Protein AF-A0A522FQQ4-F1 (afdb_monomer_lite)

Sequence (172 aa):
MKSTHIISILVAFVLIQNCYSQRITLHTSMFSEPKYSLDGGVNFKKLENNMNELKVLMRNCNDCLDKLDSYNTKSSTSEIIGIIGGGCIGWPLGGYLGGGKWLDYYTPMILVGSCAVIIGLLVASSAITSLEEAVELYNRTITNNGIEFFPKYNTSYSFPNRGKIIGISISF

Radius of gyration: 25.83 Å; chains: 1; bounding box: 58×31×84 Å

Secondary structure (DSSP, 8-state):
--HHHHHHHHHHHHHHGGG--PPPEEEEETTEEEEEESSSSSS-EEHHHHHHHHHHHTTT-HHHHHHHHHHHHHHHHHHHHHHHHHHHHHHHHHHHHTTPPP-TTHHHHHHHHHHHHHHHHHHHHHHHHHHHHHHHHHHHHHHHHS--------------SS----------

pLDDT: mean 74.07, std 16.72, range [36.19, 90.38]

Foldseek 3Di:
DDPVVVVVVVVVVVVVVPQPQFAKDWDDDLPDQIWIDRQNPPDTDGCVVCVVVVCVSLVVPPLLVVLSVLLVVLLVVLVVLLVQLCCLQVVQVVCVVVVHDRDPVSVVSNVVSVVSNVVSSVSSVVSVVSNVVSSVVSNVVNVVVDDNDNFPQPDDDDDDPDDDDDDPDGDD

Structure (mmCIF, N/CA/C/O backbone):
data_AF-A0A522FQQ4-F1
#
_entry.id   AF-A0A522FQQ4-F1
#
loop_
_atom_site.group_PDB
_atom_site.id
_atom_site.type_symbol
_atom_site.label_atom_id
_atom_site.label_alt_id
_atom_site.label_comp_id
_atom_site.label_asym_id
_atom_site.label_entity_id
_atom_site.label_seq_id
_atom_site.pdbx_PDB_ins_code
_atom_site.Cartn_x
_atom_site.Cartn_y
_atom_site.Cartn_z
_atom_site.occupancy
_atom_site.B_iso_or_equiv
_atom_site.auth_seq_id
_atom_site.auth_comp_id
_atom_site.auth_asym_id
_atom_site.auth_atom_id
_atom_site.pdbx_PDB_model_num
ATOM 1 N N . MET A 1 1 ? -24.912 -21.400 45.319 1.00 52.81 1 MET A N 1
ATOM 2 C CA . MET A 1 1 ? -24.750 -20.061 44.701 1.00 52.81 1 MET A CA 1
ATOM 3 C C . MET A 1 1 ? -26.108 -19.598 44.192 1.00 52.81 1 MET A C 1
ATOM 5 O O . MET A 1 1 ? -26.776 -20.383 43.536 1.00 52.81 1 MET A O 1
ATOM 9 N N . LYS A 1 2 ? -26.562 -18.388 44.549 1.00 59.94 2 LYS A N 1
ATOM 10 C CA . LYS A 1 2 ? -27.875 -17.867 44.118 1.00 59.94 2 LYS A CA 1
ATOM 11 C C . LYS A 1 2 ? -27.849 -17.518 42.621 1.00 59.94 2 LYS A C 1
ATOM 13 O O . LYS A 1 2 ? -26.868 -16.943 42.154 1.00 59.94 2 LYS A O 1
ATOM 18 N N . SER A 1 3 ? -28.935 -17.826 41.904 1.00 63.81 3 SER A N 1
ATOM 19 C CA . SER A 1 3 ? -29.114 -17.597 40.454 1.00 63.81 3 SER A CA 1
ATOM 20 C C . SER A 1 3 ? -28.793 -16.165 40.000 1.00 63.81 3 SER A C 1
ATOM 22 O O . SER A 1 3 ? -28.353 -15.950 38.876 1.00 63.81 3 SER A O 1
ATOM 24 N N . THR A 1 4 ? -28.958 -15.181 40.882 1.00 70.62 4 THR A N 1
ATOM 25 C CA . THR A 1 4 ? -28.655 -13.766 40.634 1.00 70.62 4 THR A CA 1
ATOM 26 C C . THR A 1 4 ? -27.165 -13.471 40.433 1.00 70.62 4 THR A C 1
ATOM 28 O O . THR A 1 4 ? -26.827 -12.594 39.643 1.00 70.62 4 THR A O 1
ATOM 31 N N . HIS A 1 5 ? -26.256 -14.219 41.067 1.00 73.06 5 HIS A N 1
ATOM 32 C CA . HIS A 1 5 ? -24.813 -14.018 40.873 1.00 73.06 5 HIS A CA 1
ATOM 33 C C . HIS A 1 5 ? -24.326 -14.548 39.519 1.00 73.06 5 HIS A C 1
ATOM 35 O O . HIS A 1 5 ? -23.424 -13.966 38.925 1.00 73.06 5 HIS A O 1
ATOM 41 N N . ILE A 1 6 ? -24.952 -15.610 39.004 1.00 77.19 6 ILE A N 1
ATOM 42 C CA . ILE A 1 6 ? -24.615 -16.192 37.697 1.00 77.19 6 ILE A CA 1
ATOM 43 C C . ILE A 1 6 ? -24.994 -15.219 36.575 1.00 77.19 6 ILE A C 1
ATOM 45 O O . ILE A 1 6 ? -24.197 -14.977 35.674 1.00 77.19 6 ILE A O 1
ATOM 49 N N . ILE A 1 7 ? -26.173 -14.596 36.672 1.00 78.44 7 ILE A N 1
ATOM 50 C CA . ILE A 1 7 ? -26.642 -13.598 35.698 1.00 78.44 7 ILE A CA 1
ATOM 51 C C . ILE A 1 7 ? -25.727 -12.364 35.709 1.00 78.44 7 ILE A C 1
ATOM 53 O O . ILE A 1 7 ? -25.344 -11.877 34.652 1.00 78.44 7 ILE A O 1
ATOM 57 N N . SER A 1 8 ? -25.319 -11.895 36.893 1.00 77.69 8 SER A N 1
ATOM 58 C CA . SER A 1 8 ? -24.407 -10.751 37.027 1.00 77.69 8 SER A CA 1
ATOM 59 C C . SER A 1 8 ? -23.036 -11.006 36.384 1.00 77.69 8 SER A C 1
ATOM 61 O O . SER A 1 8 ? -22.522 -10.141 35.676 1.00 77.69 8 SER A O 1
ATOM 63 N N . ILE A 1 9 ? -22.479 -12.211 36.552 1.00 79.88 9 ILE A N 1
ATOM 64 C CA . ILE A 1 9 ? -21.214 -12.613 35.916 1.00 79.88 9 ILE A CA 1
ATOM 65 C C . ILE A 1 9 ? -21.363 -12.689 34.391 1.00 79.88 9 ILE A C 1
ATOM 67 O O . ILE A 1 9 ? -20.468 -12.261 33.666 1.00 79.88 9 ILE A O 1
ATOM 71 N N . LEU A 1 10 ? -22.494 -13.192 33.894 1.00 77.19 10 LEU A N 1
ATOM 72 C CA . LEU A 1 10 ? -22.734 -13.346 32.459 1.00 77.19 10 LEU A CA 1
ATOM 73 C C . LEU A 1 10 ? -22.912 -11.988 31.762 1.00 77.19 10 LEU A C 1
ATOM 75 O O . LEU A 1 10 ? -22.356 -11.771 30.689 1.00 77.19 10 LEU A O 1
ATOM 79 N N . VAL A 1 11 ? -23.591 -11.039 32.414 1.00 74.75 11 VAL A N 1
ATOM 80 C CA . VAL A 1 11 ? -23.688 -9.646 31.945 1.00 74.75 11 VAL A CA 1
ATOM 81 C C . VAL A 1 11 ? -22.314 -8.972 31.949 1.00 74.75 11 VAL A C 1
ATOM 83 O O . VAL A 1 11 ? -21.948 -8.341 30.962 1.00 74.75 11 VAL A O 1
ATOM 86 N N . ALA A 1 12 ? -21.513 -9.155 33.003 1.00 63.88 12 ALA A N 1
ATOM 87 C CA . ALA A 1 12 ? -20.151 -8.624 33.044 1.00 63.88 12 ALA A CA 1
ATOM 88 C C . ALA A 1 12 ? -19.273 -9.202 31.919 1.00 63.88 12 ALA A C 1
ATOM 90 O O . ALA A 1 12 ? -18.542 -8.459 31.270 1.00 63.88 12 ALA A O 1
ATOM 91 N N . PHE A 1 13 ? -19.392 -10.500 31.624 1.00 65.69 13 PHE A N 1
ATOM 92 C CA . PHE A 1 13 ? -18.637 -11.145 30.549 1.00 65.69 13 PHE A CA 1
ATOM 93 C C . PHE A 1 13 ? -18.996 -10.591 29.162 1.00 65.69 13 PHE A C 1
ATOM 95 O O . PHE A 1 13 ? -18.105 -10.365 28.347 1.00 65.69 13 PHE A O 1
ATOM 102 N N . VAL A 1 14 ? -20.277 -10.302 28.907 1.00 61.38 14 VAL A N 1
ATOM 103 C CA . VAL A 1 14 ? -20.735 -9.674 27.653 1.00 61.38 14 VAL A CA 1
ATOM 104 C C . VAL A 1 14 ? -20.222 -8.236 27.519 1.00 61.38 14 VAL A C 1
ATOM 106 O O . VAL A 1 14 ? -19.860 -7.816 26.422 1.00 61.38 14 VAL A O 1
ATOM 109 N N . LEU A 1 15 ? -20.133 -7.486 28.620 1.00 53.75 15 LEU A N 1
ATOM 110 C CA . LEU A 1 15 ? -19.631 -6.108 28.596 1.00 53.75 15 LEU A CA 1
ATOM 111 C C . LEU A 1 15 ? -18.118 -6.032 28.325 1.00 53.75 15 LEU A C 1
ATOM 113 O O . LEU A 1 15 ? -17.680 -5.140 27.603 1.00 53.75 15 LEU A O 1
ATOM 117 N N . ILE A 1 16 ? -17.324 -6.983 28.830 1.00 56.94 16 ILE A N 1
ATOM 118 C CA . ILE A 1 16 ? -15.860 -6.996 28.637 1.00 56.94 16 ILE A CA 1
ATOM 119 C C . ILE A 1 16 ? -15.479 -7.297 27.174 1.00 56.94 16 ILE A C 1
ATOM 121 O O . ILE A 1 16 ? -14.482 -6.774 26.679 1.00 56.94 16 ILE A O 1
ATOM 125 N N . GLN A 1 17 ? -16.289 -8.076 26.446 1.00 50.00 17 GLN A N 1
ATOM 126 C CA . GLN A 1 17 ? -16.041 -8.412 25.032 1.00 50.00 17 GLN A CA 1
ATOM 127 C C . GLN A 1 17 ? -16.056 -7.178 24.108 1.00 50.00 17 GLN A C 1
ATOM 129 O O . GLN A 1 17 ? -15.415 -7.196 23.060 1.00 50.00 17 GLN A O 1
ATOM 134 N N . ASN A 1 18 ? -16.730 -6.092 24.504 1.00 49.75 18 ASN A N 1
ATOM 135 C CA . ASN A 1 18 ? -16.830 -4.867 23.704 1.00 49.75 18 ASN A CA 1
ATOM 136 C C . ASN A 1 18 ? -15.657 -3.885 23.910 1.00 49.75 18 ASN A C 1
ATOM 138 O O . ASN A 1 18 ? -15.608 -2.860 23.239 1.00 49.75 18 ASN A O 1
ATOM 142 N N . CYS A 1 19 ? -14.704 -4.174 24.806 1.00 51.31 19 CYS A N 1
ATOM 143 C CA . CYS A 1 19 ? -13.655 -3.222 25.209 1.00 51.31 19 CYS A CA 1
ATOM 144 C C . CYS A 1 19 ? -12.315 -3.377 24.448 1.00 51.31 19 CYS A C 1
ATOM 146 O O . CYS A 1 19 ? -11.356 -2.662 24.717 1.00 51.31 19 CYS A O 1
ATOM 148 N N . TYR A 1 20 ? -12.210 -4.301 23.487 1.00 54.94 20 TYR A N 1
ATOM 149 C CA . TYR A 1 20 ? -10.938 -4.610 22.807 1.00 54.94 20 TYR A CA 1
ATOM 150 C C . TYR A 1 20 ? -10.680 -3.814 21.518 1.00 54.94 20 TYR A C 1
ATOM 152 O O . TYR A 1 20 ? -9.895 -4.246 20.674 1.00 54.94 20 TYR A O 1
ATOM 160 N N . SER A 1 21 ? -11.314 -2.655 21.334 1.00 58.16 21 SER A N 1
ATOM 161 C CA . SER A 1 21 ? -11.067 -1.845 20.141 1.00 58.16 21 SER A CA 1
ATOM 162 C C . SER A 1 21 ? -9.823 -0.975 20.337 1.00 58.16 21 SER A C 1
ATOM 164 O O . SER A 1 21 ? -9.863 0.053 21.005 1.00 58.16 21 SER A O 1
ATOM 166 N N . GLN A 1 22 ? -8.696 -1.411 19.773 1.00 69.62 22 GLN A N 1
ATOM 167 C CA . GLN A 1 22 ? -7.408 -0.719 19.883 1.00 69.62 22 GLN A CA 1
ATOM 168 C C . GLN A 1 22 ? -7.225 0.297 18.753 1.00 69.62 22 GLN A C 1
ATOM 170 O O . GLN A 1 22 ? -7.553 0.008 17.600 1.00 69.62 22 GLN A O 1
ATOM 175 N N . ARG A 1 23 ? -6.685 1.479 19.080 1.00 73.69 23 ARG A N 1
ATOM 176 C CA . ARG A 1 23 ? -6.377 2.542 18.112 1.00 73.69 23 ARG A CA 1
ATOM 177 C C . ARG A 1 23 ? -5.257 2.099 17.171 1.00 73.69 23 ARG A C 1
ATOM 179 O O . ARG A 1 23 ? -4.241 1.570 17.612 1.00 73.69 23 ARG A O 1
ATOM 186 N N . ILE A 1 24 ? -5.416 2.388 15.884 1.00 82.94 24 ILE A N 1
ATOM 187 C CA . ILE A 1 24 ? -4.420 2.069 14.860 1.00 82.94 24 ILE A CA 1
ATOM 188 C C . ILE A 1 24 ? -3.582 3.315 14.580 1.00 82.94 24 ILE A C 1
ATOM 190 O O . ILE A 1 24 ? -4.111 4.352 14.171 1.00 82.94 24 ILE A O 1
ATOM 194 N N . THR A 1 25 ? -2.270 3.207 14.774 1.00 81.19 25 THR A N 1
ATOM 195 C CA . THR A 1 25 ? -1.301 4.227 14.358 1.00 81.19 25 THR A CA 1
ATOM 196 C C . THR A 1 25 ? -0.723 3.833 13.009 1.00 81.19 25 THR A C 1
ATOM 198 O O . THR A 1 25 ? -0.180 2.738 12.859 1.00 81.19 25 THR A O 1
ATOM 201 N N . LEU A 1 26 ? -0.818 4.729 12.031 1.00 83.06 26 LEU A N 1
ATOM 202 C CA . LEU A 1 26 ? -0.290 4.521 10.689 1.00 83.06 26 LEU A CA 1
ATOM 203 C C . LEU A 1 26 ? 1.057 5.239 10.531 1.00 83.06 26 LEU A C 1
ATOM 205 O O . LEU A 1 26 ? 1.223 6.365 10.994 1.00 83.06 26 LEU A O 1
ATOM 209 N N . HIS A 1 27 ? 2.007 4.592 9.864 1.00 82.62 27 HIS A N 1
ATOM 210 C CA . HIS A 1 27 ? 3.241 5.202 9.386 1.00 82.62 27 HIS A CA 1
ATOM 211 C C . HIS A 1 27 ? 3.338 4.993 7.873 1.00 82.62 27 HIS A C 1
ATOM 213 O O . HIS A 1 27 ? 3.712 3.917 7.394 1.00 82.62 27 HIS A O 1
ATOM 219 N N . THR A 1 28 ? 2.988 6.033 7.123 1.00 79.44 28 THR A N 1
ATOM 220 C CA . THR A 1 28 ? 3.005 6.072 5.659 1.00 79.44 28 THR A CA 1
ATOM 221 C C . THR A 1 28 ? 4.229 6.812 5.140 1.00 79.44 28 THR A C 1
ATOM 223 O O . THR A 1 28 ? 4.771 7.724 5.760 1.00 79.44 28 THR A O 1
ATOM 226 N N . SER A 1 29 ? 4.718 6.392 3.979 1.00 75.69 29 SER A N 1
ATOM 227 C CA . SER A 1 29 ? 5.754 7.095 3.227 1.00 75.69 29 SER A CA 1
ATOM 228 C C . SER A 1 29 ? 5.504 6.851 1.743 1.00 75.69 29 SER A C 1
ATOM 230 O O . SER A 1 29 ? 5.128 5.750 1.367 1.00 75.69 29 SER A O 1
ATOM 232 N N . MET A 1 30 ? 5.726 7.850 0.885 1.00 67.00 30 MET A N 1
ATOM 233 C CA . MET A 1 30 ? 5.453 7.712 -0.558 1.00 67.00 30 MET A CA 1
ATOM 234 C C . MET A 1 30 ? 6.386 6.730 -1.278 1.00 67.00 30 MET A C 1
ATOM 236 O O . MET A 1 30 ? 6.051 6.227 -2.342 1.00 67.00 30 MET A O 1
ATOM 240 N N . PHE A 1 31 ? 7.551 6.457 -0.690 1.00 69.00 31 PHE A N 1
ATOM 241 C CA . PHE A 1 31 ? 8.595 5.605 -1.267 1.00 69.00 31 PHE A CA 1
ATOM 242 C C . PHE A 1 31 ? 8.891 4.366 -0.417 1.00 69.00 31 PHE A C 1
ATOM 244 O O . PHE A 1 31 ? 9.870 3.665 -0.662 1.00 69.00 31 PHE A O 1
ATOM 251 N N . SER A 1 32 ? 8.096 4.116 0.625 1.00 77.56 32 SER A N 1
ATOM 252 C CA . SER A 1 32 ? 8.287 2.967 1.504 1.00 77.56 32 SER A CA 1
ATOM 253 C C . SER A 1 32 ? 6.957 2.300 1.786 1.00 77.56 32 SER A C 1
ATOM 255 O O . SER A 1 32 ? 5.921 2.953 1.850 1.00 77.56 32 SER A O 1
ATOM 257 N N . GLU A 1 33 ? 7.011 0.989 1.976 1.00 77.62 33 GLU A N 1
ATOM 258 C CA . GLU A 1 33 ? 5.845 0.182 2.291 1.00 77.62 33 GLU A CA 1
ATOM 259 C C . GLU A 1 33 ? 5.173 0.709 3.576 1.00 77.62 33 GLU A C 1
ATOM 261 O O . GLU A 1 33 ? 5.856 0.867 4.601 1.00 77.62 33 GLU A O 1
ATOM 266 N N . PRO A 1 34 ? 3.861 1.007 3.551 1.00 84.44 34 PRO A N 1
ATOM 267 C CA . PRO A 1 34 ? 3.175 1.535 4.716 1.00 84.44 34 PRO A CA 1
ATOM 268 C C . PRO A 1 34 ? 3.140 0.507 5.841 1.00 84.44 34 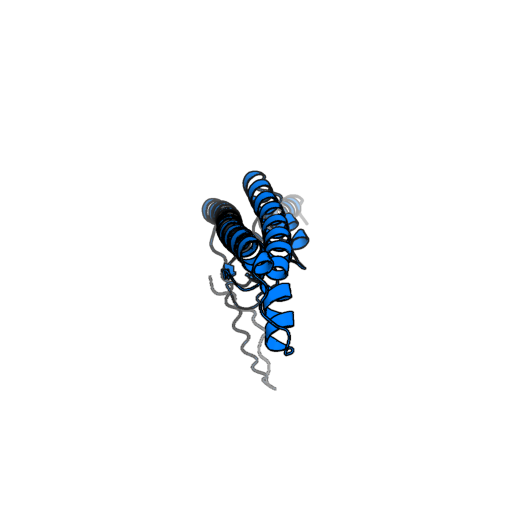PRO A C 1
ATOM 270 O O . PRO A 1 34 ? 3.022 -0.707 5.638 1.00 84.44 34 PRO A O 1
ATOM 273 N N . LYS A 1 35 ? 3.243 1.020 7.064 1.00 86.38 35 LYS A N 1
ATOM 274 C CA . LYS A 1 35 ? 3.249 0.218 8.282 1.00 86.38 35 LYS A CA 1
ATOM 275 C C . LYS A 1 35 ? 2.147 0.686 9.209 1.00 86.38 35 LYS A C 1
ATOM 277 O O . LYS A 1 35 ? 1.817 1.869 9.244 1.00 86.38 35 LYS A O 1
ATOM 282 N N . TYR A 1 36 ? 1.613 -0.231 9.998 1.00 84.81 36 TYR A N 1
ATOM 283 C CA . TYR A 1 36 ? 0.627 0.091 11.019 1.00 84.81 36 TYR A CA 1
ATOM 284 C C . TYR A 1 36 ? 1.013 -0.529 12.362 1.00 84.81 36 TYR A C 1
ATOM 286 O O . TYR A 1 36 ? 1.721 -1.533 12.423 1.00 84.81 36 TYR A O 1
ATOM 294 N N . SER A 1 37 ? 0.572 0.094 13.448 1.00 83.25 37 SER A N 1
ATOM 295 C CA . SER A 1 37 ? 0.798 -0.358 14.817 1.00 83.25 37 SER A CA 1
ATOM 296 C C . SER A 1 37 ? -0.514 -0.357 15.587 1.00 83.25 37 SER A C 1
ATOM 298 O O . SER A 1 37 ? -1.303 0.577 15.457 1.00 83.25 37 SER A O 1
ATOM 300 N N . LEU A 1 38 ? -0.724 -1.398 16.391 1.00 78.38 38 LEU A N 1
ATOM 301 C CA . LEU A 1 38 ? -1.870 -1.529 17.299 1.00 78.38 38 LEU A CA 1
ATOM 302 C C . LEU A 1 38 ? -1.512 -1.101 18.735 1.00 78.38 38 LEU A C 1
ATOM 304 O O . LEU A 1 38 ? -2.387 -0.757 19.521 1.00 78.38 38 LEU A O 1
ATOM 308 N N . ASP A 1 39 ? -0.213 -1.041 19.053 1.00 76.94 39 ASP A N 1
ATOM 309 C CA . ASP A 1 39 ? 0.319 -0.764 20.396 1.00 76.94 39 ASP A CA 1
ATOM 310 C C . ASP A 1 39 ? 0.708 0.714 20.580 1.00 76.94 39 ASP A C 1
ATOM 312 O O . ASP A 1 39 ? 1.688 1.038 21.251 1.00 76.94 39 ASP A O 1
ATOM 316 N N . GLY A 1 40 ? 0.019 1.637 19.906 1.00 66.44 40 GLY A N 1
ATOM 317 C CA . GLY A 1 40 ? 0.343 3.065 19.990 1.00 66.44 40 GLY A CA 1
ATOM 318 C C . GLY A 1 40 ? 1.708 3.449 19.395 1.00 66.44 40 GLY A C 1
ATOM 319 O O . GLY A 1 40 ? 2.260 4.479 19.771 1.00 66.44 40 GLY A O 1
ATOM 320 N N . GLY A 1 41 ? 2.248 2.658 18.459 1.00 69.56 41 GLY A N 1
ATOM 321 C CA . GLY A 1 41 ? 3.482 2.982 17.726 1.00 69.56 41 GLY A CA 1
ATOM 322 C C . GLY A 1 41 ? 4.747 2.261 18.200 1.00 69.56 41 GLY A C 1
ATOM 323 O O . GLY A 1 41 ? 5.838 2.643 17.790 1.00 69.56 41 GLY A O 1
ATOM 324 N N . VAL A 1 42 ? 4.631 1.231 19.046 1.00 64.75 42 VAL A N 1
ATOM 325 C CA . VAL A 1 42 ? 5.790 0.451 19.527 1.00 64.75 42 VAL A CA 1
ATOM 326 C C . VAL A 1 42 ? 6.200 -0.635 18.526 1.00 64.75 42 VAL A C 1
ATOM 328 O O . VAL A 1 42 ? 7.377 -0.768 18.201 1.00 64.75 42 VAL A O 1
ATOM 331 N N . ASN A 1 43 ? 5.229 -1.384 17.994 1.00 75.50 43 ASN A N 1
ATOM 332 C CA . ASN A 1 43 ? 5.464 -2.451 17.019 1.00 75.50 43 ASN A CA 1
ATOM 333 C C . ASN A 1 43 ? 4.816 -2.097 15.682 1.00 75.50 43 ASN A C 1
ATOM 335 O O . ASN A 1 43 ? 3.589 -2.030 15.586 1.00 75.50 43 ASN A O 1
ATOM 339 N N . PHE A 1 44 ? 5.631 -1.880 14.652 1.00 77.19 44 PHE A N 1
ATOM 340 C CA . PHE A 1 44 ? 5.155 -1.596 13.301 1.00 77.19 44 PHE A CA 1
ATOM 341 C C . PHE A 1 44 ? 5.097 -2.878 12.475 1.00 77.19 44 PHE A C 1
ATOM 343 O O . PHE A 1 44 ? 6.125 -3.489 12.178 1.00 77.19 44 PHE A O 1
ATOM 350 N N . LYS A 1 45 ? 3.888 -3.262 12.069 1.00 83.19 45 LYS A N 1
ATOM 351 C CA . LYS A 1 45 ? 3.640 -4.342 11.120 1.00 83.19 45 LYS A CA 1
ATOM 352 C C . LYS A 1 45 ? 3.577 -3.781 9.707 1.00 83.19 45 LYS A C 1
ATOM 354 O O . LYS A 1 45 ? 2.986 -2.731 9.467 1.00 83.19 45 LYS A O 1
ATOM 359 N N . LYS A 1 46 ? 4.189 -4.500 8.771 1.00 83.06 46 LYS A N 1
ATOM 360 C CA . LYS A 1 46 ? 4.059 -4.240 7.336 1.00 83.06 46 LYS A CA 1
ATOM 361 C C . LYS A 1 46 ? 2.624 -4.484 6.888 1.00 83.06 46 LYS A C 1
ATOM 363 O O . LYS A 1 46 ? 2.051 -5.517 7.250 1.00 83.06 46 LYS A O 1
ATOM 368 N N . LEU A 1 47 ? 2.060 -3.550 6.126 1.00 83.00 47 LEU A N 1
ATOM 369 C CA . LEU A 1 47 ? 0.667 -3.637 5.709 1.00 83.00 47 LEU A CA 1
ATOM 370 C C . LEU A 1 47 ? 0.429 -4.761 4.696 1.00 83.00 47 LEU A C 1
ATOM 372 O O . LEU A 1 47 ? -0.553 -5.480 4.843 1.00 83.00 47 LEU A O 1
ATOM 376 N N . GLU A 1 48 ? 1.332 -4.964 3.734 1.00 79.00 48 GLU A N 1
ATOM 377 C CA . GLU A 1 48 ? 1.173 -5.958 2.661 1.00 79.00 48 GLU A CA 1
ATOM 378 C C . GLU A 1 48 ? 0.945 -7.370 3.224 1.00 79.00 48 GLU A C 1
ATOM 380 O O . GLU A 1 48 ? -0.032 -8.043 2.897 1.00 79.00 48 GLU A O 1
ATOM 385 N N . ASN A 1 49 ? 1.781 -7.767 4.186 1.00 78.31 49 ASN A N 1
ATOM 386 C CA . ASN A 1 49 ? 1.727 -9.099 4.793 1.00 78.31 49 ASN A CA 1
ATOM 387 C C . ASN A 1 49 ? 0.594 -9.281 5.811 1.00 78.31 49 ASN A C 1
ATOM 389 O O . ASN A 1 49 ? 0.237 -10.413 6.126 1.00 78.31 49 ASN A O 1
ATOM 393 N N . ASN A 1 50 ? 0.044 -8.193 6.359 1.00 83.94 50 ASN A N 1
ATOM 394 C CA . ASN A 1 50 ? -0.939 -8.261 7.445 1.00 83.94 50 ASN A CA 1
ATOM 395 C C . ASN A 1 50 ? -2.269 -7.575 7.092 1.00 83.94 50 ASN A C 1
ATOM 397 O O . ASN A 1 50 ? -3.081 -7.279 7.967 1.00 83.94 50 ASN A O 1
ATOM 401 N N . MET A 1 51 ? -2.544 -7.360 5.804 1.00 81.44 51 MET A N 1
ATOM 402 C CA . MET A 1 51 ? -3.772 -6.699 5.354 1.00 81.44 51 MET A CA 1
ATOM 403 C C . MET A 1 51 ? -5.035 -7.461 5.777 1.00 81.44 51 MET A C 1
ATOM 405 O O . MET A 1 51 ? -6.036 -6.847 6.134 1.00 81.44 51 MET A O 1
ATOM 409 N N . ASN A 1 52 ? -4.982 -8.795 5.814 1.00 85.12 52 ASN A N 1
ATOM 410 C CA . ASN A 1 52 ? -6.089 -9.614 6.316 1.00 85.12 52 ASN A CA 1
ATOM 411 C C . ASN A 1 52 ? -6.333 -9.405 7.814 1.00 85.12 52 ASN A C 1
ATOM 413 O O . ASN A 1 52 ? -7.482 -9.345 8.241 1.00 85.12 52 ASN A O 1
ATOM 417 N N . GLU A 1 53 ? -5.270 -9.252 8.608 1.00 84.19 53 GLU A N 1
ATOM 418 C CA . GLU A 1 53 ? -5.387 -8.940 10.035 1.00 84.19 53 GLU A CA 1
ATOM 419 C C . GLU A 1 53 ? -6.059 -7.572 10.218 1.00 84.19 53 GLU A C 1
ATOM 421 O O . GLU A 1 53 ? -6.998 -7.440 11.001 1.00 84.19 53 GLU A O 1
ATOM 426 N N . LEU A 1 54 ? -5.657 -6.581 9.416 1.00 83.06 54 LEU A N 1
ATOM 427 C CA . LEU A 1 54 ? -6.269 -5.254 9.427 1.00 83.06 54 LEU A CA 1
ATOM 428 C C . LEU A 1 54 ? -7.751 -5.282 9.014 1.00 83.06 54 LEU A C 1
ATOM 430 O O . LEU A 1 54 ? -8.579 -4.648 9.667 1.00 83.06 54 LEU A O 1
ATOM 434 N N . LYS A 1 55 ? -8.111 -6.062 7.988 1.00 85.56 55 LYS A N 1
ATOM 435 C CA . LYS A 1 55 ? -9.511 -6.269 7.574 1.00 85.56 55 LYS A CA 1
ATOM 436 C C . LYS A 1 55 ? -10.352 -6.897 8.680 1.00 85.56 55 LYS A C 1
ATOM 438 O O . LYS A 1 55 ? -11.489 -6.487 8.888 1.00 85.56 55 LYS A O 1
ATOM 443 N N . VAL A 1 56 ? -9.803 -7.868 9.410 1.00 84.50 56 VAL A N 1
ATOM 444 C CA . VAL A 1 56 ? -10.501 -8.501 10.540 1.00 84.50 56 VAL A CA 1
ATOM 445 C C . VAL A 1 56 ? -10.741 -7.499 11.670 1.00 84.50 56 VAL A C 1
ATOM 447 O O . VAL A 1 56 ? -11.827 -7.501 12.247 1.00 84.50 56 VAL A O 1
ATOM 450 N N . LEU A 1 57 ? -9.778 -6.615 11.950 1.00 81.88 57 LEU A N 1
ATOM 451 C CA . LEU A 1 57 ? -9.935 -5.545 12.943 1.00 81.88 57 LEU A CA 1
ATOM 452 C C . LEU A 1 57 ? -11.003 -4.529 12.517 1.00 81.88 57 LEU A C 1
ATOM 454 O O . LEU A 1 57 ? -11.860 -4.155 13.314 1.00 81.88 57 LEU A O 1
ATOM 458 N N . MET A 1 58 ? -11.006 -4.138 11.242 1.00 82.44 58 MET A N 1
ATOM 459 C CA . MET A 1 58 ? -11.943 -3.157 10.685 1.00 82.44 58 MET A CA 1
ATOM 460 C C . MET A 1 58 ? -13.291 -3.749 10.250 1.00 82.44 58 MET A C 1
ATOM 462 O O . MET A 1 58 ? -14.135 -3.012 9.746 1.00 82.44 58 MET A O 1
ATOM 466 N N . ARG A 1 59 ? -13.543 -5.047 10.474 1.00 82.50 59 ARG A N 1
ATOM 467 C CA . ARG A 1 59 ? -14.721 -5.768 9.946 1.00 82.50 59 ARG A CA 1
ATOM 468 C C . ARG A 1 59 ? -16.074 -5.156 10.317 1.00 82.50 59 ARG A C 1
ATOM 470 O O . ARG A 1 59 ? -17.067 -5.413 9.653 1.00 82.50 59 ARG A O 1
ATOM 477 N N . ASN A 1 60 ? -16.116 -4.395 11.410 1.00 78.25 60 ASN A N 1
ATOM 478 C CA . ASN A 1 60 ? -17.332 -3.762 11.916 1.00 78.25 60 ASN A CA 1
ATOM 479 C C . ASN A 1 60 ? -17.634 -2.414 11.224 1.00 78.25 60 ASN A C 1
ATOM 481 O O . ASN A 1 60 ? -18.646 -1.793 11.534 1.00 78.25 60 ASN A O 1
ATOM 485 N N . CYS A 1 61 ? -16.766 -1.949 10.319 1.00 79.25 61 CYS A N 1
ATOM 486 C CA . CYS A 1 61 ? -16.884 -0.688 9.591 1.00 79.25 61 CYS A CA 1
ATOM 487 C C . CYS A 1 61 ? -16.787 -0.951 8.079 1.00 79.25 61 CYS A C 1
ATOM 489 O O . CYS A 1 61 ? -15.690 -1.073 7.533 1.00 79.25 61 CYS A O 1
ATOM 491 N N . ASN A 1 62 ? -17.935 -1.013 7.398 1.00 84.00 62 ASN A N 1
ATOM 492 C CA . ASN A 1 62 ? -17.986 -1.247 5.948 1.00 84.00 62 ASN A CA 1
ATOM 493 C C . ASN A 1 62 ? -17.246 -0.145 5.169 1.00 84.00 62 ASN A C 1
ATOM 495 O O . ASN A 1 62 ? -16.431 -0.453 4.307 1.00 84.00 62 ASN A O 1
ATOM 499 N N . ASP A 1 63 ? -17.422 1.121 5.561 1.00 84.81 63 ASP A N 1
ATOM 500 C CA . ASP A 1 63 ? -16.739 2.262 4.932 1.00 84.81 63 ASP A CA 1
ATOM 501 C C . ASP A 1 63 ? -15.205 2.171 5.051 1.00 84.81 63 ASP A C 1
ATOM 503 O O . ASP A 1 63 ? -14.467 2.625 4.175 1.00 84.81 63 ASP A O 1
ATOM 507 N N . CYS A 1 64 ? -14.705 1.568 6.134 1.00 86.06 64 CYS A N 1
ATOM 508 C CA . CYS A 1 64 ? -13.278 1.351 6.349 1.00 86.06 64 CYS A CA 1
ATOM 509 C C . CYS A 1 64 ? -12.742 0.254 5.418 1.00 86.06 64 CYS A C 1
ATOM 511 O O . CYS A 1 64 ? -11.641 0.388 4.881 1.00 86.06 64 CYS A O 1
ATOM 513 N N . LEU A 1 65 ? -13.522 -0.813 5.207 1.00 87.75 65 LEU A N 1
ATOM 514 C CA . LEU A 1 65 ? -13.167 -1.905 4.299 1.00 87.75 65 LEU A CA 1
ATOM 515 C C . LEU A 1 65 ? -13.116 -1.431 2.842 1.00 87.75 65 LEU A C 1
ATOM 517 O O . LEU A 1 65 ? -12.131 -1.711 2.161 1.00 87.75 65 LEU A O 1
ATOM 521 N N . ASP A 1 66 ? -14.095 -0.638 2.403 1.00 90.38 66 ASP A N 1
ATOM 522 C CA . ASP A 1 66 ? -14.136 -0.098 1.038 1.00 90.38 66 ASP A CA 1
ATOM 523 C C . ASP A 1 66 ? -12.915 0.785 0.737 1.00 90.38 66 ASP A C 1
ATOM 525 O O . ASP A 1 66 ? -12.282 0.678 -0.320 1.00 90.38 66 ASP A O 1
ATOM 529 N N . LYS A 1 67 ? -12.524 1.641 1.690 1.00 88.69 67 LYS A N 1
ATOM 530 C CA . LYS A 1 67 ? -11.324 2.479 1.544 1.00 88.69 67 LYS A CA 1
ATOM 531 C C . LYS A 1 67 ? -10.029 1.669 1.566 1.00 88.69 67 LYS A C 1
ATOM 533 O O . LYS A 1 67 ? -9.100 1.995 0.823 1.00 88.69 67 LYS A O 1
ATOM 538 N N . LEU A 1 68 ? -9.971 0.602 2.361 1.00 88.44 68 LEU A N 1
ATOM 539 C CA . LEU A 1 68 ? -8.820 -0.299 2.404 1.00 88.44 68 LEU A CA 1
ATOM 540 C C . LEU A 1 68 ? -8.670 -1.104 1.099 1.00 88.44 68 LEU A C 1
ATOM 542 O O . LEU A 1 68 ? -7.554 -1.280 0.606 1.00 88.44 68 LEU A O 1
ATOM 546 N N . ASP A 1 69 ? -9.776 -1.530 0.489 1.00 88.94 69 ASP A N 1
ATOM 547 C CA . ASP A 1 69 ? -9.771 -2.206 -0.815 1.00 88.94 69 ASP A CA 1
ATOM 548 C C . ASP A 1 69 ? -9.406 -1.255 -1.965 1.00 88.94 69 ASP A C 1
ATOM 550 O O . ASP A 1 69 ? -8.654 -1.623 -2.878 1.00 88.94 69 ASP A O 1
ATOM 554 N N . SER A 1 70 ? -9.857 -0.001 -1.885 1.00 88.06 70 SER A N 1
ATOM 555 C CA . SER A 1 70 ? -9.425 1.076 -2.783 1.00 88.06 70 SER A CA 1
ATOM 556 C C . SER A 1 70 ? -7.913 1.308 -2.698 1.00 88.06 70 SER A C 1
ATOM 558 O O . SER A 1 70 ? -7.250 1.382 -3.737 1.00 88.06 70 SER A O 1
ATOM 560 N N . TYR A 1 71 ? -7.339 1.342 -1.487 1.00 88.62 71 TYR A N 1
ATOM 561 C CA . TYR A 1 71 ? -5.886 1.399 -1.297 1.00 88.62 71 TYR A CA 1
ATOM 562 C C . TYR A 1 71 ? -5.183 0.236 -2.007 1.00 88.62 71 TYR A C 1
ATOM 564 O O . TYR A 1 71 ? -4.267 0.479 -2.788 1.00 88.62 71 TYR A O 1
ATOM 572 N N . ASN A 1 72 ? -5.635 -1.006 -1.806 1.00 88.00 72 ASN A N 1
ATOM 573 C CA . ASN A 1 72 ? -4.995 -2.181 -2.403 1.00 88.00 72 ASN A CA 1
ATOM 574 C C . ASN A 1 72 ? -5.002 -2.127 -3.941 1.00 88.00 72 ASN A C 1
ATOM 576 O O . ASN A 1 72 ? -3.979 -2.330 -4.598 1.00 88.00 72 ASN A O 1
ATOM 580 N N . THR A 1 73 ? -6.150 -1.772 -4.518 1.00 87.88 73 THR A N 1
ATOM 581 C CA . THR A 1 73 ? -6.322 -1.678 -5.974 1.00 87.88 73 THR A CA 1
ATOM 582 C C . THR A 1 73 ? -5.445 -0.578 -6.572 1.00 87.88 73 THR A C 1
ATOM 584 O O . THR A 1 73 ? -4.745 -0.797 -7.566 1.00 87.88 73 THR A O 1
ATOM 587 N N . LYS A 1 74 ? -5.440 0.610 -5.954 1.00 88.00 74 LYS A N 1
ATOM 588 C CA . LYS A 1 74 ? -4.616 1.741 -6.398 1.00 88.00 74 LYS A CA 1
ATOM 589 C C . LYS A 1 74 ? -3.125 1.466 -6.210 1.00 88.00 74 LYS A C 1
ATOM 591 O O . LYS A 1 74 ? -2.349 1.797 -7.100 1.00 88.00 74 LYS A O 1
ATOM 596 N N . SER A 1 75 ? -2.736 0.830 -5.104 1.00 86.69 75 SER A N 1
ATOM 597 C CA . SER A 1 75 ? -1.349 0.448 -4.817 1.00 86.69 75 SER A CA 1
ATOM 598 C C . SER A 1 75 ? -0.819 -0.503 -5.888 1.00 86.69 75 SER A C 1
ATOM 600 O O . SER A 1 75 ? 0.170 -0.183 -6.544 1.00 86.69 75 SER A O 1
ATOM 602 N N . SER A 1 76 ? -1.539 -1.595 -6.167 1.00 88.25 76 SER A N 1
ATOM 603 C CA . SER A 1 76 ? -1.160 -2.553 -7.216 1.00 88.25 76 SER A CA 1
ATOM 604 C C . SER A 1 76 ? -1.104 -1.902 -8.604 1.00 88.25 76 SER A C 1
ATOM 606 O O . SER A 1 76 ? -0.149 -2.095 -9.354 1.00 88.25 76 SER A O 1
ATOM 608 N N . THR A 1 77 ? -2.078 -1.045 -8.928 1.00 87.06 77 THR A N 1
ATOM 609 C CA . THR A 1 77 ? -2.079 -0.304 -10.199 1.00 87.06 77 THR A CA 1
ATOM 610 C C . THR A 1 77 ? -0.865 0.623 -10.306 1.00 87.06 77 THR A C 1
ATOM 612 O O . THR A 1 77 ? -0.222 0.680 -11.354 1.00 87.06 77 THR A O 1
ATOM 615 N N . SER A 1 78 ? -0.518 1.330 -9.226 1.00 85.75 78 SER A N 1
ATOM 616 C CA . SER A 1 78 ? 0.641 2.226 -9.195 1.00 85.75 78 SER A CA 1
ATOM 617 C C . SER A 1 78 ? 1.963 1.478 -9.345 1.00 85.75 78 SER A C 1
ATOM 619 O O . SER A 1 78 ? 2.851 1.957 -10.046 1.00 85.75 78 SER A O 1
ATOM 621 N N . GLU A 1 79 ? 2.072 0.283 -8.762 1.00 87.31 79 GLU A N 1
ATOM 622 C CA . GLU A 1 79 ? 3.253 -0.568 -8.864 1.00 87.31 79 GLU A CA 1
ATOM 623 C C . GLU A 1 79 ? 3.450 -1.059 -10.299 1.00 87.31 79 GLU A C 1
ATOM 625 O O . GLU A 1 79 ? 4.537 -0.920 -10.856 1.00 87.31 79 GLU A O 1
ATOM 630 N N . ILE A 1 80 ? 2.382 -1.532 -10.949 1.00 88.44 80 ILE A N 1
ATOM 631 C CA . ILE A 1 80 ? 2.423 -1.965 -12.353 1.00 88.44 80 ILE A CA 1
ATOM 632 C C . ILE A 1 80 ? 2.838 -0.803 -13.265 1.00 88.44 80 ILE A C 1
ATOM 634 O O . ILE A 1 80 ? 3.732 -0.954 -14.101 1.00 88.44 80 ILE A O 1
ATOM 638 N N . ILE A 1 81 ? 2.225 0.372 -13.091 1.00 87.62 81 ILE A N 1
ATOM 639 C CA . ILE A 1 81 ? 2.570 1.574 -13.864 1.00 87.62 81 ILE A CA 1
ATOM 640 C C . ILE A 1 81 ? 4.022 1.989 -13.594 1.00 87.62 81 ILE A C 1
ATOM 642 O O . ILE A 1 81 ? 4.735 2.356 -14.528 1.00 87.62 81 ILE A O 1
ATOM 646 N N . GLY A 1 82 ? 4.475 1.902 -12.343 1.00 85.88 82 GLY A N 1
ATOM 647 C CA . GLY A 1 82 ? 5.844 2.200 -11.936 1.00 85.88 82 GLY A CA 1
ATOM 648 C C . GLY A 1 82 ? 6.866 1.248 -12.557 1.00 85.88 82 GLY A C 1
ATOM 649 O O . GLY A 1 82 ? 7.889 1.709 -13.056 1.00 85.88 82 GLY A O 1
ATOM 650 N N . ILE A 1 83 ? 6.575 -0.054 -12.605 1.00 89.00 83 ILE A N 1
ATOM 651 C CA . ILE A 1 83 ? 7.431 -1.067 -13.242 1.00 89.00 83 ILE A CA 1
ATOM 652 C C . ILE A 1 83 ? 7.514 -0.825 -14.751 1.00 89.00 83 ILE A C 1
ATOM 654 O O . ILE A 1 83 ? 8.610 -0.815 -15.311 1.00 89.00 83 ILE A O 1
ATOM 658 N N . ILE A 1 84 ? 6.380 -0.589 -15.416 1.00 88.81 84 ILE A N 1
ATOM 659 C CA . ILE A 1 84 ? 6.348 -0.343 -16.865 1.00 88.81 84 ILE A CA 1
ATOM 660 C C . ILE A 1 84 ? 7.053 0.978 -17.198 1.00 88.81 84 ILE A C 1
ATOM 662 O O . ILE A 1 84 ? 7.930 1.013 -18.060 1.00 88.81 84 ILE A O 1
ATOM 666 N N . GLY A 1 85 ? 6.717 2.060 -16.494 1.00 84.62 85 GLY A N 1
ATOM 667 C CA . GLY A 1 85 ? 7.319 3.377 -16.697 1.00 84.62 85 GLY A CA 1
ATOM 668 C C . GLY A 1 85 ? 8.814 3.388 -16.374 1.00 84.62 85 GLY A C 1
ATOM 669 O O . GLY A 1 85 ? 9.617 3.891 -17.161 1.00 84.62 85 GLY A O 1
ATOM 670 N N . GLY A 1 86 ? 9.203 2.758 -15.265 1.00 85.50 86 GLY A N 1
ATOM 671 C CA . GLY A 1 86 ? 10.593 2.572 -14.862 1.00 85.50 86 GLY A CA 1
ATOM 672 C C . GLY A 1 86 ? 11.377 1.704 -15.842 1.00 85.50 86 GLY A C 1
ATOM 673 O O . GLY A 1 86 ? 12.520 2.028 -16.145 1.00 85.50 86 GLY A O 1
ATOM 674 N N . GLY A 1 87 ? 10.763 0.667 -16.416 1.00 88.56 87 GLY A N 1
ATOM 675 C CA . GLY A 1 87 ? 11.351 -0.139 -17.486 1.00 88.56 87 GLY A CA 1
ATOM 676 C C . GLY A 1 87 ? 11.577 0.665 -18.769 1.00 88.56 87 GLY A C 1
ATOM 677 O O . GLY A 1 87 ? 12.662 0.606 -19.347 1.00 88.56 87 GLY A O 1
ATOM 678 N N . CYS A 1 88 ? 10.603 1.486 -19.171 1.00 87.38 88 CYS A N 1
ATOM 679 C CA . CYS A 1 88 ? 10.716 2.365 -20.338 1.00 87.38 88 CYS A CA 1
ATOM 680 C C . CYS A 1 88 ? 11.840 3.406 -20.208 1.00 87.38 88 CYS A C 1
ATOM 682 O O . CYS A 1 88 ? 12.450 3.769 -21.211 1.00 87.38 88 CYS A O 1
ATOM 684 N N . ILE A 1 89 ? 12.139 3.872 -18.992 1.00 88.00 89 ILE A N 1
ATOM 685 C CA . ILE A 1 89 ? 13.247 4.805 -18.729 1.00 88.00 89 ILE A CA 1
ATOM 686 C C . ILE A 1 89 ? 14.567 4.051 -18.525 1.00 88.00 89 ILE A C 1
ATOM 688 O O . ILE A 1 89 ? 15.607 4.432 -19.059 1.00 88.00 89 ILE A O 1
ATOM 692 N N . GLY A 1 90 ? 14.536 2.979 -17.737 1.00 85.50 90 GLY A N 1
ATOM 693 C CA . GLY A 1 90 ? 15.711 2.242 -17.288 1.00 85.50 90 GLY A CA 1
ATOM 694 C C . GLY A 1 90 ? 16.368 1.421 -18.391 1.00 85.50 90 GLY A C 1
ATOM 695 O O . GLY A 1 90 ? 17.591 1.347 -18.432 1.00 85.50 90 GLY A O 1
ATOM 696 N N . TRP A 1 91 ? 15.590 0.858 -19.319 1.00 86.62 91 TRP A N 1
ATOM 697 C CA . TRP A 1 91 ? 16.116 0.099 -20.457 1.00 86.62 91 TRP A CA 1
ATOM 698 C C . TRP A 1 91 ? 17.045 0.930 -21.364 1.00 86.62 91 TRP A C 1
ATOM 700 O O . TRP A 1 91 ? 18.200 0.533 -21.552 1.00 86.62 91 TRP A O 1
ATOM 710 N N . PRO A 1 92 ? 16.624 2.099 -21.890 1.00 85.12 92 PRO A N 1
ATOM 711 C CA . PRO A 1 92 ? 17.499 2.933 -22.709 1.00 85.12 92 PRO A CA 1
ATOM 712 C C . PRO A 1 92 ? 18.669 3.526 -21.915 1.00 85.12 92 PRO A C 1
ATOM 714 O O . PRO A 1 92 ? 19.784 3.581 -22.436 1.00 85.12 92 PRO A O 1
ATOM 717 N N . LEU A 1 93 ? 18.460 3.919 -20.648 1.00 85.56 93 LEU A N 1
ATOM 718 C CA . LEU A 1 93 ? 19.552 4.406 -19.793 1.00 85.56 93 LEU A CA 1
ATOM 719 C C . LEU A 1 93 ? 20.603 3.322 -19.524 1.00 85.56 93 LEU A C 1
ATOM 721 O O . LEU A 1 93 ? 21.797 3.599 -19.603 1.00 85.56 93 LEU A O 1
ATOM 725 N N . GLY A 1 94 ? 20.173 2.097 -19.221 1.00 84.31 94 GLY A N 1
ATOM 726 C CA . GLY A 1 94 ? 21.060 0.966 -18.956 1.00 84.31 94 GLY A CA 1
ATOM 727 C C . GLY A 1 94 ? 21.882 0.585 -20.184 1.00 84.31 94 GLY A C 1
ATOM 728 O O . GLY A 1 94 ? 23.090 0.380 -20.073 1.00 84.31 94 GLY A O 1
ATOM 729 N N . GLY A 1 95 ? 21.260 0.581 -21.367 1.00 85.25 95 GLY A N 1
ATOM 730 C CA . GLY A 1 95 ? 21.962 0.365 -22.634 1.00 85.25 95 GLY A CA 1
ATOM 731 C C . GLY A 1 95 ? 23.014 1.439 -22.928 1.00 85.25 95 GLY A C 1
ATOM 732 O O . GLY A 1 95 ? 24.110 1.115 -23.382 1.00 85.25 95 GLY A O 1
ATOM 733 N N . TYR A 1 96 ? 22.720 2.706 -22.621 1.00 85.12 96 TYR A N 1
ATOM 734 C CA . TYR A 1 96 ? 23.671 3.808 -22.789 1.00 85.12 96 TYR A CA 1
ATOM 735 C C . TYR A 1 96 ? 24.839 3.740 -21.792 1.00 85.12 96 TYR A C 1
ATOM 737 O O . TYR A 1 96 ? 26.001 3.822 -22.188 1.00 85.12 96 TYR A O 1
ATOM 745 N N . LEU A 1 97 ? 24.551 3.527 -20.504 1.00 83.38 97 LEU A N 1
ATOM 746 C CA . LEU A 1 97 ? 25.576 3.392 -19.459 1.00 83.38 97 LEU A CA 1
ATOM 747 C C . LEU A 1 97 ? 26.455 2.147 -19.651 1.00 83.38 97 LEU A C 1
ATOM 749 O O . LEU A 1 97 ? 27.624 2.162 -19.276 1.00 83.38 97 LEU A O 1
ATOM 753 N N . GLY A 1 98 ? 25.925 1.097 -20.281 1.00 86.31 98 GLY A N 1
ATOM 754 C CA . GLY A 1 98 ? 26.667 -0.106 -20.666 1.00 86.31 98 GLY A CA 1
ATOM 755 C C . GLY A 1 98 ? 27.625 0.072 -21.852 1.00 86.31 98 GLY A C 1
ATOM 756 O O . GLY A 1 98 ? 28.153 -0.921 -22.347 1.00 86.31 98 GLY A O 1
ATOM 757 N N . GLY A 1 99 ? 27.842 1.302 -22.334 1.00 81.38 99 GLY A N 1
ATOM 758 C CA . GLY A 1 99 ? 28.718 1.604 -23.473 1.00 81.38 99 GLY A CA 1
ATOM 759 C C . GLY A 1 99 ? 28.010 1.613 -24.833 1.00 81.38 99 GLY A C 1
ATOM 760 O O . GLY A 1 99 ? 28.669 1.698 -25.871 1.00 81.38 99 GLY A O 1
ATOM 761 N N . GLY A 1 100 ? 26.677 1.527 -24.850 1.00 78.56 100 GLY A N 1
ATOM 762 C CA . GLY A 1 100 ? 25.869 1.677 -26.056 1.00 78.56 100 GLY A CA 1
ATOM 763 C C . GLY A 1 100 ? 25.771 3.132 -26.519 1.00 78.56 100 GLY A C 1
ATOM 764 O O . GLY A 1 100 ? 25.898 4.075 -25.741 1.00 78.56 100 GLY A O 1
ATOM 765 N N . LYS A 1 101 ? 25.514 3.335 -27.815 1.00 81.50 101 LYS A N 1
ATOM 766 C CA . LYS A 1 101 ? 25.218 4.670 -28.349 1.00 81.50 101 LYS A CA 1
ATOM 767 C C . LYS A 1 101 ? 23.777 5.051 -28.042 1.00 81.50 101 LYS A C 1
ATOM 769 O O . LYS A 1 101 ? 22.872 4.224 -28.134 1.00 81.50 101 LYS A O 1
ATOM 774 N N . TRP A 1 102 ? 23.574 6.321 -27.719 1.00 77.50 102 TRP A N 1
ATOM 775 C CA . TRP A 1 102 ? 22.239 6.887 -27.591 1.00 77.50 102 TRP A CA 1
ATOM 776 C C . TRP A 1 102 ? 21.571 6.906 -28.974 1.00 77.50 102 TRP A C 1
ATOM 778 O O . TRP A 1 102 ? 22.187 7.344 -29.946 1.00 77.50 102 TRP A O 1
ATOM 788 N N . LEU A 1 103 ? 20.347 6.389 -29.077 1.00 80.50 103 LEU A N 1
ATOM 789 C CA . LEU A 1 103 ? 19.579 6.335 -30.322 1.00 80.50 103 LEU A CA 1
ATOM 790 C C . LEU A 1 103 ? 18.328 7.208 -30.194 1.00 80.50 103 LEU A C 1
ATOM 792 O O . LEU A 1 103 ? 17.643 7.148 -29.176 1.00 80.50 103 LEU A O 1
ATOM 796 N N . ASP A 1 104 ? 17.999 7.974 -31.238 1.00 76.12 104 ASP A N 1
ATOM 797 C CA . ASP A 1 104 ? 16.879 8.935 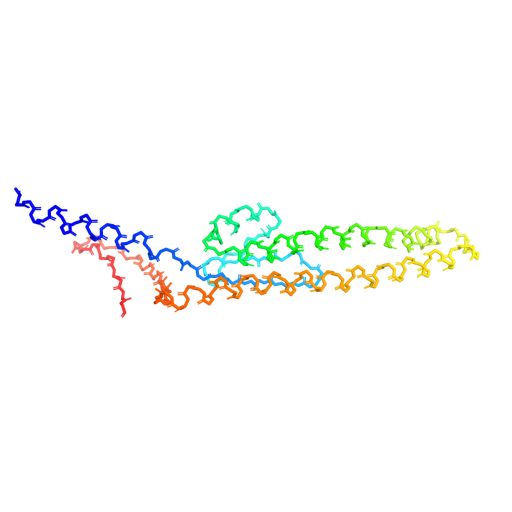-31.236 1.00 76.12 104 ASP A CA 1
ATOM 798 C C . ASP A 1 104 ? 15.519 8.318 -30.866 1.00 76.12 104 ASP A C 1
ATOM 800 O O . ASP A 1 104 ? 14.652 8.995 -30.312 1.00 76.12 104 ASP A O 1
ATOM 804 N N . TYR A 1 105 ? 15.329 7.017 -31.107 1.00 78.50 105 TYR A N 1
ATOM 805 C CA . TYR A 1 105 ? 14.093 6.317 -30.753 1.00 78.50 105 TYR A CA 1
ATOM 806 C C . TYR A 1 105 ? 13.915 6.087 -29.241 1.00 78.50 105 TYR A C 1
ATOM 808 O O . TYR A 1 105 ? 12.813 5.759 -28.804 1.00 78.50 105 TYR A O 1
ATOM 816 N N . TYR A 1 106 ? 14.952 6.285 -28.421 1.00 83.75 106 TYR A N 1
ATOM 817 C CA . TYR A 1 106 ? 14.838 6.212 -26.963 1.00 83.75 106 TYR A CA 1
ATOM 818 C C . TYR A 1 106 ? 14.174 7.455 -26.356 1.00 83.75 106 TYR A C 1
ATOM 820 O O . TYR A 1 106 ? 13.530 7.344 -25.314 1.00 83.75 106 TYR A O 1
ATOM 828 N N . THR A 1 107 ? 14.261 8.619 -27.011 1.00 83.38 107 THR A N 1
ATOM 829 C CA . THR A 1 107 ? 13.631 9.873 -26.557 1.00 83.38 107 THR A CA 1
ATOM 830 C C . THR A 1 107 ? 12.126 9.736 -26.320 1.00 83.38 107 THR A C 1
ATOM 832 O O . THR A 1 107 ? 11.682 10.043 -25.210 1.00 83.38 107 THR A O 1
ATOM 835 N N . PRO A 1 108 ? 11.312 9.254 -27.284 1.00 86.75 108 PRO A N 1
ATOM 836 C CA . PRO A 1 108 ? 9.879 9.085 -27.055 1.00 86.75 108 PRO A CA 1
ATOM 837 C C . PRO A 1 108 ? 9.575 8.029 -25.984 1.00 86.75 108 PRO A C 1
ATOM 839 O O . PRO A 1 108 ? 8.614 8.182 -25.237 1.00 86.75 108 PRO A O 1
ATOM 842 N N . MET A 1 109 ? 10.401 6.987 -25.858 1.00 85.00 109 MET A N 1
ATOM 843 C CA . MET A 1 109 ? 10.220 5.925 -24.863 1.00 85.00 109 MET A CA 1
ATOM 844 C C . MET A 1 109 ? 10.480 6.424 -23.434 1.00 85.00 109 MET A C 1
ATOM 846 O O . MET A 1 109 ? 9.681 6.155 -22.538 1.00 85.00 109 MET A O 1
ATOM 850 N N . ILE A 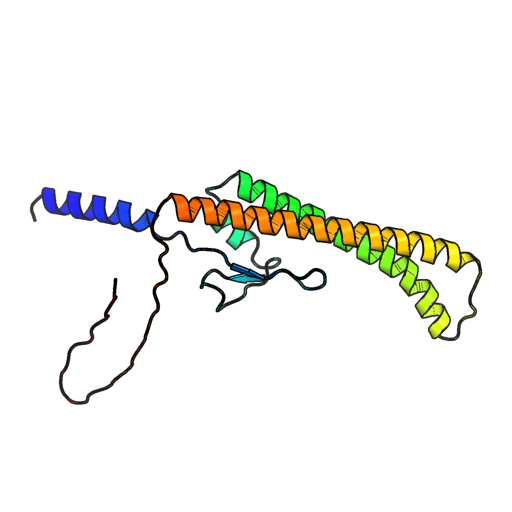1 110 ? 11.535 7.219 -23.232 1.00 87.69 110 ILE A N 1
ATOM 851 C CA . ILE A 1 110 ? 11.821 7.888 -21.954 1.00 87.69 110 ILE A CA 1
ATOM 852 C C . ILE A 1 110 ? 10.735 8.915 -21.637 1.00 87.69 110 ILE A C 1
ATOM 854 O O . ILE A 1 110 ? 10.291 8.988 -20.495 1.00 87.69 110 ILE A O 1
ATOM 858 N N . LEU A 1 111 ? 10.274 9.678 -22.633 1.00 88.69 111 LEU A N 1
ATOM 859 C CA . LEU A 1 111 ? 9.203 10.656 -22.449 1.00 88.69 111 LEU A CA 1
ATOM 860 C C . LEU A 1 111 ? 7.917 9.978 -21.959 1.00 88.69 111 LEU A C 1
ATOM 862 O O . LEU A 1 111 ? 7.403 10.336 -20.901 1.00 88.69 111 LEU A O 1
ATOM 866 N N . VAL A 1 112 ? 7.444 8.950 -22.667 1.00 88.81 112 VAL A N 1
ATOM 867 C CA . VAL A 1 112 ? 6.248 8.187 -22.276 1.00 88.81 112 VAL A CA 1
ATOM 868 C C . VAL A 1 112 ? 6.452 7.495 -20.927 1.00 88.81 112 VAL A C 1
ATOM 870 O O . VAL A 1 112 ? 5.569 7.552 -20.071 1.00 88.81 112 VAL A O 1
ATOM 873 N N . GLY A 1 113 ? 7.627 6.901 -20.701 1.00 84.69 113 GLY A N 1
ATOM 874 C CA . GLY A 1 113 ? 7.985 6.283 -19.425 1.00 84.69 113 GLY A CA 1
ATOM 875 C C . GLY A 1 113 ? 7.938 7.275 -18.262 1.00 84.69 113 GLY A C 1
ATOM 876 O O . GLY A 1 113 ? 7.360 6.973 -17.222 1.00 84.69 113 GLY A O 1
ATOM 877 N N . SER A 1 114 ? 8.458 8.490 -18.453 1.00 86.44 114 SER A N 1
ATOM 878 C CA . SER A 1 114 ? 8.447 9.552 -17.441 1.00 86.44 114 SER A CA 1
ATOM 879 C C . SER A 1 114 ? 7.031 10.017 -17.104 1.00 86.44 114 SER A C 1
ATOM 881 O O . SER A 1 114 ? 6.688 10.128 -15.927 1.00 86.44 114 SER A O 1
ATOM 883 N N . CYS A 1 115 ? 6.169 10.191 -18.111 1.00 87.19 115 CYS A N 1
ATOM 884 C CA . CYS A 1 115 ? 4.762 10.523 -17.898 1.00 87.19 115 CYS A CA 1
ATOM 885 C C . CYS A 1 115 ? 4.032 9.413 -17.131 1.00 87.19 115 CYS A C 1
ATOM 887 O O . CYS A 1 115 ? 3.271 9.706 -16.210 1.00 87.19 115 CYS A O 1
ATOM 889 N N . ALA A 1 116 ? 4.294 8.146 -17.466 1.00 86.62 116 ALA A N 1
ATOM 890 C CA . ALA A 1 116 ? 3.718 7.006 -16.762 1.00 86.62 116 ALA A CA 1
ATOM 891 C C . ALA A 1 116 ? 4.151 6.973 -15.289 1.00 86.62 116 ALA A C 1
ATOM 893 O O . ALA A 1 116 ? 3.300 6.829 -14.416 1.00 86.62 116 ALA A O 1
ATOM 894 N N . VAL A 1 117 ? 5.436 7.193 -14.990 1.00 86.50 117 VAL A N 1
ATOM 895 C CA . VAL A 1 117 ? 5.935 7.252 -13.603 1.00 86.50 117 VAL A CA 1
ATOM 896 C C . VAL A 1 117 ? 5.278 8.388 -12.816 1.00 86.50 117 VAL A C 1
ATOM 898 O O . VAL A 1 117 ? 4.881 8.177 -11.672 1.00 86.50 117 VAL A O 1
ATOM 901 N N . ILE A 1 118 ? 5.105 9.568 -13.419 1.00 88.25 118 ILE A N 1
ATOM 902 C CA . ILE A 1 118 ? 4.419 10.698 -12.769 1.00 88.25 118 ILE A CA 1
ATOM 903 C C . ILE A 1 118 ? 2.973 10.323 -12.424 1.00 88.25 118 ILE A C 1
ATOM 905 O O . ILE A 1 118 ? 2.528 10.551 -11.300 1.00 88.25 118 ILE A O 1
ATOM 909 N N . ILE A 1 119 ? 2.245 9.712 -13.361 1.00 86.06 119 ILE A N 1
ATOM 910 C CA . ILE A 1 119 ? 0.870 9.255 -13.121 1.00 86.06 119 ILE A CA 1
ATOM 911 C C . ILE A 1 119 ? 0.846 8.181 -12.027 1.00 86.06 119 ILE A C 1
ATOM 913 O O . ILE A 1 119 ? 0.030 8.265 -11.111 1.00 86.06 119 ILE A O 1
ATOM 917 N N . GLY A 1 120 ? 1.766 7.215 -12.073 1.00 81.31 120 GLY A N 1
ATOM 918 C CA . GLY A 1 120 ? 1.909 6.180 -11.049 1.00 81.31 120 GLY A CA 1
ATOM 919 C C . GLY A 1 120 ? 2.130 6.771 -9.657 1.00 81.31 120 GLY A C 1
ATOM 920 O O . GLY A 1 120 ? 1.475 6.352 -8.706 1.00 81.31 120 GLY A O 1
ATOM 921 N N . LEU A 1 121 ? 2.961 7.811 -9.544 1.00 86.62 121 LEU A N 1
ATOM 922 C CA . LEU A 1 121 ? 3.210 8.513 -8.284 1.00 86.62 121 LEU A CA 1
ATOM 923 C C . LEU A 1 121 ? 1.956 9.224 -7.749 1.00 86.62 121 LEU A C 1
ATOM 925 O O . LEU A 1 121 ? 1.678 9.169 -6.551 1.00 86.62 121 LEU A O 1
ATOM 929 N N . LEU A 1 122 ? 1.167 9.859 -8.621 1.00 86.56 122 LEU A N 1
ATOM 930 C CA . LEU A 1 122 ? -0.100 10.490 -8.229 1.00 86.56 122 LEU A CA 1
ATOM 931 C C . LEU A 1 122 ? -1.123 9.454 -7.744 1.00 86.56 122 LEU A C 1
ATOM 933 O O . LEU A 1 122 ? -1.811 9.679 -6.745 1.00 86.56 122 LEU A O 1
ATOM 937 N N . VAL A 1 123 ? -1.198 8.301 -8.414 1.00 87.50 123 VAL A N 1
ATOM 938 C CA . VAL A 1 123 ? -2.064 7.185 -8.005 1.00 87.50 123 VAL A CA 1
ATOM 939 C C . VAL A 1 123 ? -1.607 6.606 -6.664 1.00 87.50 123 VAL A C 1
ATOM 941 O O . VAL A 1 123 ? -2.448 6.386 -5.793 1.00 87.50 123 VAL A O 1
ATOM 944 N N . ALA A 1 124 ? -0.299 6.428 -6.458 1.00 83.94 124 ALA A N 1
ATOM 945 C CA . ALA A 1 124 ? 0.268 5.959 -5.192 1.00 83.94 124 ALA A CA 1
ATOM 946 C C . ALA A 1 124 ? -0.038 6.925 -4.035 1.00 83.94 124 ALA A C 1
ATOM 948 O O . ALA A 1 124 ? -0.467 6.499 -2.964 1.00 83.94 124 ALA A O 1
ATOM 949 N N . SER A 1 125 ? 0.093 8.235 -4.269 1.00 85.75 125 SER A N 1
ATOM 950 C CA . SER A 1 125 ? -0.300 9.268 -3.301 1.00 85.75 125 SER A CA 1
ATOM 951 C C . SER A 1 125 ? -1.786 9.159 -2.933 1.00 85.75 125 SER A C 1
ATOM 953 O O . SER A 1 125 ? -2.138 9.098 -1.757 1.00 85.75 125 SER A O 1
ATOM 955 N N . SER A 1 126 ? -2.665 9.010 -3.932 1.00 87.00 126 SER A N 1
ATOM 956 C CA . SER A 1 126 ? -4.103 8.809 -3.696 1.00 87.00 126 SER A CA 1
ATOM 957 C C . SER A 1 126 ? -4.415 7.507 -2.946 1.00 87.00 126 SER A C 1
ATOM 959 O O .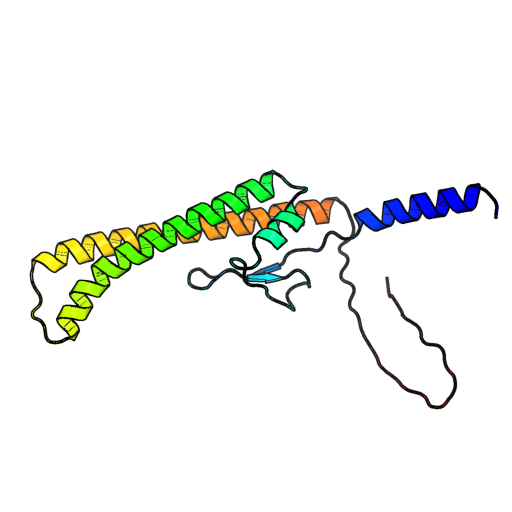 SER A 1 126 ? -5.385 7.449 -2.180 1.00 87.00 126 SER A O 1
ATOM 961 N N . ALA A 1 127 ? -3.620 6.453 -3.154 1.00 86.00 127 ALA A N 1
ATOM 962 C CA . ALA A 1 127 ? -3.741 5.212 -2.399 1.00 86.00 127 ALA A CA 1
ATOM 963 C C . ALA A 1 127 ? -3.463 5.470 -0.912 1.00 86.00 127 ALA A C 1
ATOM 965 O O . ALA A 1 127 ? -4.299 5.131 -0.076 1.00 86.00 127 ALA A O 1
ATOM 966 N N . ILE A 1 128 ? -2.348 6.137 -0.593 1.00 87.31 128 ILE A N 1
ATOM 967 C CA . ILE A 1 128 ? -1.959 6.481 0.784 1.00 87.31 128 ILE A CA 1
ATOM 968 C C . ILE A 1 128 ? -3.056 7.289 1.484 1.00 87.31 128 ILE A C 1
ATOM 970 O O . ILE A 1 128 ? -3.440 6.941 2.597 1.00 87.31 128 ILE A O 1
ATOM 974 N N . THR A 1 129 ? -3.637 8.288 0.813 1.00 88.69 129 THR A N 1
ATOM 975 C CA . THR A 1 129 ? -4.761 9.058 1.373 1.00 88.69 129 THR A CA 1
ATOM 976 C C . THR A 1 129 ? -5.968 8.168 1.684 1.00 88.69 129 THR A C 1
ATOM 978 O O . THR A 1 129 ? -6.579 8.299 2.739 1.00 88.69 129 THR A O 1
ATOM 981 N N . SER A 1 130 ? -6.288 7.209 0.807 1.00 88.25 130 SER A N 1
ATOM 982 C CA . SER A 1 130 ? -7.411 6.281 1.029 1.00 88.25 130 SER A CA 1
ATOM 983 C C . SER A 1 130 ? -7.172 5.395 2.264 1.00 88.25 130 SER A C 1
ATOM 985 O O . SER A 1 130 ? -8.095 5.129 3.032 1.00 88.25 130 SER A O 1
ATOM 987 N N . LEU A 1 131 ? -5.923 4.975 2.486 1.00 86.69 131 LEU A N 1
ATOM 988 C CA . LEU A 1 131 ? -5.514 4.196 3.657 1.00 86.69 131 LEU A CA 1
ATOM 989 C C . LEU A 1 131 ? -5.571 5.015 4.955 1.00 86.69 131 LEU A C 1
ATOM 991 O O . LEU A 1 131 ? -6.060 4.522 5.973 1.00 86.69 131 LEU A O 1
ATOM 995 N N . GLU A 1 132 ? -5.087 6.257 4.925 1.00 88.56 132 GLU A N 1
ATOM 996 C CA . GLU A 1 132 ? -5.155 7.186 6.060 1.00 88.56 132 GLU A CA 1
ATOM 997 C C . GLU A 1 132 ? -6.603 7.443 6.473 1.00 88.56 132 GLU A C 1
ATOM 999 O O . GLU A 1 132 ? -6.944 7.324 7.650 1.00 88.56 132 GLU A O 1
ATOM 1004 N N . GLU A 1 133 ? -7.478 7.684 5.499 1.00 87.44 133 GLU A N 1
ATOM 1005 C CA . GLU A 1 133 ? -8.903 7.870 5.739 1.00 87.44 133 GLU A CA 1
ATOM 1006 C C . GLU A 1 133 ? -9.578 6.614 6.319 1.00 87.44 133 GLU A C 1
ATOM 1008 O O . GLU A 1 133 ? -10.449 6.737 7.180 1.00 87.44 133 GLU A O 1
ATOM 1013 N N . ALA A 1 134 ? -9.195 5.407 5.883 1.00 86.44 134 ALA A N 1
ATOM 1014 C CA . ALA A 1 134 ? -9.724 4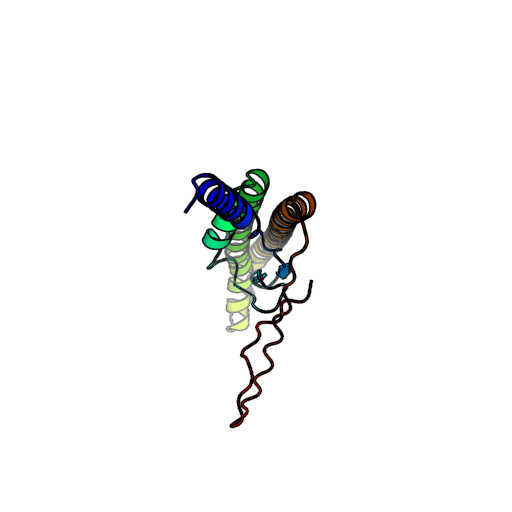.156 6.438 1.00 86.44 134 ALA A CA 1
ATOM 1015 C C . ALA A 1 134 ? -9.370 4.005 7.928 1.00 86.44 134 ALA A C 1
ATOM 1017 O O . ALA A 1 134 ? -10.226 3.692 8.760 1.00 86.44 134 ALA A O 1
ATOM 1018 N N . VAL A 1 135 ? -8.107 4.274 8.274 1.00 86.94 135 VAL A N 1
ATOM 1019 C CA . VAL A 1 135 ? -7.623 4.243 9.661 1.00 86.94 135 VAL A CA 1
ATOM 1020 C C . VAL A 1 135 ? -8.269 5.341 10.498 1.00 86.94 135 VAL A C 1
ATOM 1022 O O . VAL A 1 135 ? -8.622 5.105 11.655 1.00 86.94 135 VAL A O 1
ATOM 1025 N N . GLU A 1 136 ? -8.458 6.531 9.937 1.00 87.44 136 GLU A N 1
ATOM 1026 C CA . GLU A 1 136 ? -9.113 7.632 10.632 1.00 87.44 136 GLU A CA 1
ATOM 1027 C C . GLU A 1 136 ? -10.579 7.313 10.946 1.00 87.44 136 GLU A C 1
ATOM 1029 O O . GLU A 1 136 ? -11.010 7.506 12.083 1.00 87.44 136 GLU A O 1
ATOM 1034 N N . LEU A 1 137 ? -11.336 6.781 9.982 1.00 85.12 137 LEU A N 1
ATOM 1035 C CA . LEU A 1 137 ? -12.730 6.369 10.186 1.00 85.12 137 LEU A CA 1
ATOM 1036 C C . LEU A 1 137 ? -12.848 5.292 11.267 1.00 85.12 137 LEU A C 1
ATOM 1038 O O . LEU A 1 137 ? -13.702 5.385 12.155 1.00 85.12 137 LEU A O 1
ATOM 1042 N N . TYR A 1 138 ? -11.951 4.309 11.238 1.00 84.19 138 TYR A N 1
ATOM 1043 C CA . TYR A 1 138 ? -11.888 3.281 12.267 1.00 84.19 138 TYR A CA 1
ATOM 1044 C C . TYR A 1 138 ? -11.591 3.889 13.644 1.00 84.19 138 TYR A C 1
ATOM 1046 O O . TYR A 1 138 ? -12.340 3.669 14.595 1.00 84.19 138 TYR A O 1
ATOM 1054 N N . ASN A 1 139 ? -10.560 4.731 13.749 1.00 83.44 139 ASN A N 1
ATOM 1055 C CA . ASN A 1 139 ? -10.185 5.378 15.006 1.00 83.44 139 ASN A CA 1
ATOM 1056 C C . ASN A 1 139 ? -11.306 6.278 15.554 1.00 83.44 139 ASN A C 1
ATOM 1058 O O . ASN A 1 139 ? -11.574 6.244 16.752 1.00 83.44 139 ASN A O 1
ATOM 1062 N N . ARG A 1 140 ? -12.013 7.026 14.696 1.00 81.94 140 ARG A N 1
ATOM 1063 C CA . ARG A 1 140 ? -13.187 7.829 15.089 1.00 81.94 140 ARG A CA 1
ATOM 1064 C C . ARG A 1 140 ? -14.315 6.955 15.639 1.00 81.94 140 ARG A C 1
ATOM 1066 O O . ARG A 1 140 ? -14.958 7.331 16.617 1.00 81.94 140 ARG A O 1
ATOM 1073 N N . THR A 1 141 ? -14.533 5.782 15.045 1.00 73.81 141 THR A N 1
ATOM 1074 C CA . THR A 1 141 ? -15.543 4.814 15.508 1.00 73.81 141 THR A CA 1
ATOM 1075 C C . THR A 1 141 ? -15.214 4.279 16.905 1.00 73.81 141 THR A C 1
ATOM 1077 O O . THR A 1 141 ? -16.119 4.070 17.708 1.00 73.81 141 THR A O 1
ATOM 1080 N N . ILE A 1 142 ? -13.929 4.118 17.231 1.00 71.25 142 ILE A N 1
ATOM 1081 C CA . ILE A 1 142 ? -13.476 3.733 18.577 1.00 71.25 142 ILE A CA 1
ATOM 1082 C C . ILE A 1 142 ? -13.667 4.876 19.570 1.00 71.25 142 ILE A C 1
ATOM 1084 O O . ILE A 1 142 ? -14.277 4.681 20.618 1.00 71.25 142 ILE A O 1
ATOM 1088 N N . THR A 1 143 ? -13.187 6.076 19.233 1.00 63.69 143 THR A N 1
ATOM 1089 C CA . THR A 1 143 ? -13.263 7.248 20.117 1.00 63.69 143 THR A CA 1
ATOM 1090 C C . THR A 1 143 ? -14.708 7.592 20.491 1.00 63.69 143 THR A C 1
ATOM 1092 O O . THR A 1 143 ? -14.971 7.952 21.636 1.00 63.69 143 THR A O 1
ATOM 1095 N N . ASN A 1 144 ? -15.658 7.418 19.568 1.00 56.97 144 ASN A N 1
ATOM 1096 C CA . ASN A 1 144 ? -17.076 7.677 19.826 1.00 56.97 144 ASN A CA 1
ATOM 1097 C C . ASN A 1 144 ? -17.766 6.592 20.676 1.00 56.97 144 ASN A C 1
ATOM 1099 O O . ASN A 1 144 ? -18.800 6.877 21.277 1.00 56.97 144 ASN A O 1
ATOM 1103 N N . ASN A 1 145 ? -17.209 5.377 20.749 1.00 51.56 145 ASN A N 1
ATOM 1104 C CA . ASN A 1 145 ? -17.823 4.231 21.434 1.00 51.56 145 ASN A CA 1
ATOM 1105 C C . ASN A 1 145 ? -17.202 3.888 22.801 1.00 51.56 145 ASN A C 1
ATOM 1107 O O . ASN A 1 145 ? -17.733 3.022 23.495 1.00 51.56 145 ASN A O 1
ATOM 1111 N N . GLY A 1 146 ? -16.156 4.590 23.245 1.00 40.88 146 GLY A N 1
ATOM 1112 C CA . GLY A 1 146 ? -15.732 4.570 24.646 1.00 40.88 146 GLY A CA 1
ATOM 1113 C C . GLY A 1 146 ? -14.226 4.458 24.867 1.00 40.88 146 GLY A C 1
ATOM 1114 O O . GLY A 1 146 ? -13.569 3.590 24.312 1.00 40.88 146 GLY A O 1
ATOM 1115 N N . ILE A 1 147 ? -13.751 5.343 25.752 1.00 45.34 147 ILE A N 1
ATOM 1116 C CA . ILE A 1 147 ? -12.555 5.277 26.607 1.00 45.34 147 ILE A CA 1
ATOM 1117 C C . ILE A 1 147 ? -11.273 4.827 25.891 1.00 45.34 147 ILE A C 1
ATOM 1119 O O . ILE A 1 147 ? -11.016 3.642 25.705 1.00 45.34 147 ILE A O 1
ATOM 1123 N N . GLU A 1 148 ? -10.414 5.798 25.577 1.00 43.44 148 GLU A N 1
ATOM 1124 C CA . GLU A 1 148 ? -9.035 5.568 25.143 1.00 43.44 148 GLU A CA 1
ATOM 1125 C C . GLU A 1 148 ? -8.273 4.723 26.181 1.00 43.44 148 GLU A C 1
ATOM 1127 O O . GLU A 1 148 ? -7.743 5.233 27.169 1.00 43.44 148 GLU A O 1
ATOM 1132 N N . PHE A 1 149 ? -8.227 3.407 25.977 1.00 43.00 149 PHE A N 1
ATOM 1133 C CA . PHE A 1 149 ? -7.495 2.503 26.853 1.00 43.00 149 PHE A CA 1
ATOM 1134 C C . PHE A 1 149 ? -6.033 2.447 26.397 1.00 43.00 149 PHE A C 1
ATOM 1136 O O . PHE A 1 149 ? -5.665 1.678 25.509 1.00 43.00 149 PHE A O 1
ATOM 1143 N N . PHE A 1 150 ? -5.190 3.275 27.014 1.00 46.12 150 PHE A N 1
ATOM 1144 C CA . PHE A 1 150 ? -3.731 3.168 26.939 1.00 46.12 150 PHE A CA 1
ATOM 1145 C C . PHE A 1 150 ? -3.198 2.498 28.215 1.00 46.12 150 PHE A C 1
ATOM 1147 O O . PHE A 1 150 ? -2.727 3.199 29.117 1.00 46.12 150 PHE A O 1
ATOM 1154 N N . PRO A 1 151 ? -3.241 1.160 28.357 1.00 41.22 151 PRO A N 1
ATOM 1155 C CA . PRO A 1 151 ? -2.625 0.518 29.503 1.00 41.22 151 PRO A CA 1
ATOM 1156 C C . PRO A 1 151 ? -1.104 0.640 29.364 1.00 41.22 151 PRO A C 1
ATOM 1158 O O . PRO A 1 151 ? -0.457 -0.094 28.618 1.00 41.22 151 PRO A O 1
ATOM 1161 N N . LYS A 1 152 ? -0.507 1.587 30.092 1.00 38.00 152 LYS A N 1
ATOM 1162 C CA . LYS A 1 152 ? 0.937 1.590 30.336 1.00 38.00 152 LYS A CA 1
ATOM 1163 C C . LYS A 1 152 ? 1.250 0.440 31.288 1.00 38.00 152 LYS A C 1
ATOM 1165 O O . LYS A 1 152 ? 1.128 0.579 32.503 1.00 38.00 152 LYS A O 1
ATOM 1170 N N . TYR A 1 153 ? 1.660 -0.699 30.743 1.00 43.78 153 TYR A N 1
ATOM 1171 C CA . TYR A 1 153 ? 2.165 -1.808 31.546 1.00 43.78 153 TYR A CA 1
ATOM 1172 C C . TYR A 1 153 ? 3.559 -1.455 32.079 1.00 43.78 153 TYR A C 1
ATOM 1174 O O . TYR A 1 153 ? 4.563 -1.630 31.394 1.00 43.78 153 TYR A O 1
ATOM 1182 N N . ASN A 1 154 ? 3.632 -0.930 33.303 1.00 39.16 154 ASN A N 1
ATOM 1183 C CA . ASN A 1 154 ? 4.902 -0.779 34.008 1.00 39.16 154 ASN A CA 1
ATOM 1184 C C . ASN A 1 154 ? 5.210 -2.083 34.755 1.00 39.16 154 ASN A C 1
ATOM 1186 O O . ASN A 1 154 ? 4.752 -2.290 35.880 1.00 39.16 154 ASN A O 1
ATOM 1190 N N . THR A 1 155 ? 5.945 -3.000 34.128 1.00 40.09 155 THR A N 1
ATOM 1191 C CA . THR A 1 155 ? 6.384 -4.228 34.800 1.00 40.09 155 THR A CA 1
ATOM 1192 C C . THR A 1 155 ? 7.635 -3.942 35.632 1.00 40.09 155 THR A C 1
ATOM 1194 O O . THR A 1 155 ? 8.758 -4.109 35.160 1.00 40.09 155 THR A O 1
ATOM 1197 N N . SER A 1 156 ? 7.452 -3.502 36.878 1.00 39.22 156 SER A N 1
ATOM 1198 C CA . SER A 1 156 ? 8.532 -3.492 37.873 1.00 39.22 156 SER A CA 1
ATOM 1199 C C . SER A 1 156 ? 8.690 -4.891 38.465 1.00 39.22 156 SER A C 1
ATOM 1201 O O . SER A 1 156 ? 7.843 -5.342 39.234 1.00 39.22 156 SER A O 1
ATOM 1203 N N . TYR A 1 157 ? 9.787 -5.574 38.136 1.00 39.69 157 TYR A N 1
ATOM 1204 C CA . TYR A 1 157 ? 10.161 -6.833 38.780 1.00 39.69 157 TYR A CA 1
ATOM 1205 C C . TYR A 1 157 ? 11.037 -6.531 39.998 1.00 39.69 157 TYR A C 1
ATOM 1207 O O . TYR A 1 157 ? 12.180 -6.099 39.868 1.00 39.69 157 TYR A O 1
ATOM 1215 N N . SER A 1 158 ? 10.504 -6.763 41.194 1.00 37.06 158 SER A N 1
ATOM 1216 C CA . SER A 1 158 ? 11.283 -6.802 42.431 1.00 37.06 158 SER A CA 1
ATOM 1217 C C . SER A 1 158 ? 11.120 -8.193 43.029 1.00 37.06 158 SER A C 1
ATOM 1219 O O . SER A 1 158 ? 10.000 -8.603 43.321 1.00 37.06 158 SER A O 1
ATOM 1221 N N . PHE A 1 159 ? 12.222 -8.932 43.168 1.00 42.88 159 PHE A N 1
ATOM 1222 C CA . PHE A 1 159 ? 12.251 -10.233 43.836 1.00 42.88 159 PHE A CA 1
ATOM 1223 C C . PHE A 1 159 ? 12.699 -10.038 45.287 1.00 42.88 159 PHE A C 1
ATOM 1225 O O . PHE A 1 159 ? 13.877 -9.743 45.507 1.00 42.88 159 PHE A O 1
ATOM 1232 N N . PRO A 1 160 ? 11.831 -10.223 46.299 1.00 39.84 160 PRO A N 1
ATOM 1233 C CA . PRO A 1 160 ? 12.281 -10.273 47.671 1.00 39.84 160 PRO A CA 1
ATOM 1234 C C . PRO A 1 160 ? 12.227 -11.715 48.167 1.00 39.84 160 PRO A C 1
ATOM 1236 O O . PRO A 1 160 ? 11.176 -12.347 48.240 1.00 39.84 160 PRO A O 1
ATOM 1239 N N . ASN A 1 161 ? 13.366 -12.198 48.643 1.00 40.28 161 ASN A N 1
ATOM 1240 C CA . ASN A 1 161 ? 13.479 -13.390 49.479 1.00 40.28 161 ASN A CA 1
ATOM 1241 C C . ASN A 1 161 ? 12.874 -13.164 50.892 1.00 40.28 161 ASN A C 1
ATOM 1243 O O . ASN A 1 161 ? 13.409 -13.630 51.895 1.00 40.28 161 ASN A O 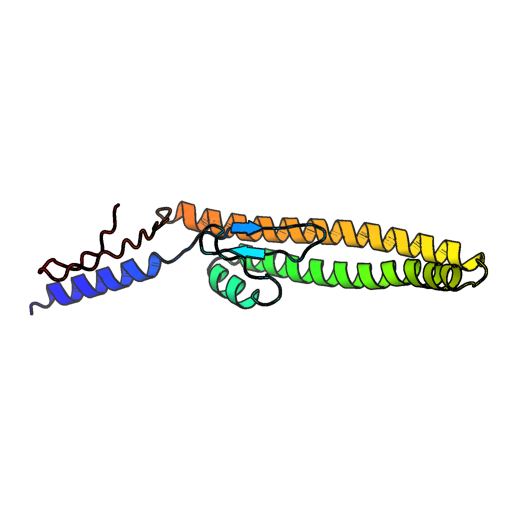1
ATOM 1247 N N . ARG A 1 162 ? 11.802 -12.365 50.999 1.00 41.81 162 ARG A N 1
ATOM 1248 C CA . ARG A 1 162 ? 11.050 -12.040 52.219 1.00 41.81 162 ARG A CA 1
ATOM 1249 C C . ARG A 1 162 ? 9.610 -11.724 51.818 1.00 41.81 162 ARG A C 1
ATOM 1251 O O . ARG A 1 162 ? 9.385 -10.786 51.059 1.00 41.81 162 ARG A O 1
ATOM 1258 N N . GLY A 1 163 ? 8.670 -12.535 52.304 1.00 48.34 163 GLY A N 1
ATOM 1259 C CA . GLY A 1 163 ? 7.274 -12.574 51.866 1.00 48.34 163 GLY A CA 1
ATOM 1260 C C . GLY A 1 163 ? 6.633 -11.208 51.606 1.00 48.34 163 GLY A C 1
ATOM 1261 O O . GLY A 1 163 ? 6.518 -10.380 52.509 1.00 48.34 163 GLY A O 1
ATOM 1262 N N . LYS A 1 164 ? 6.187 -10.993 50.363 1.00 40.25 164 LYS A N 1
ATOM 1263 C CA . LYS A 1 164 ? 5.247 -9.933 49.991 1.00 40.25 164 LYS A CA 1
ATOM 1264 C C . LYS A 1 164 ? 4.554 -10.264 48.664 1.00 40.25 164 LYS A C 1
ATOM 1266 O O . LYS A 1 164 ? 5.117 -10.921 47.798 1.00 40.25 164 LYS A O 1
ATOM 1271 N N . ILE A 1 165 ? 3.304 -9.824 48.589 1.00 45.16 165 ILE A N 1
ATOM 1272 C CA . ILE A 1 165 ? 2.259 -10.133 47.607 1.00 45.16 165 ILE A CA 1
ATOM 1273 C C . ILE A 1 165 ? 2.655 -9.704 46.185 1.00 45.16 165 ILE A C 1
ATOM 1275 O O . ILE A 1 165 ? 3.151 -8.595 45.989 1.00 45.16 165 ILE A O 1
ATOM 1279 N N . ILE A 1 166 ? 2.362 -10.557 45.197 1.00 43.66 166 ILE A N 1
ATOM 1280 C CA . ILE A 1 166 ? 2.388 -10.205 43.772 1.00 43.66 166 ILE A CA 1
ATOM 1281 C C . ILE A 1 166 ? 1.141 -9.358 43.497 1.00 43.66 166 ILE A C 1
ATOM 1283 O O . ILE A 1 166 ? 0.028 -9.876 43.460 1.00 43.66 166 ILE A O 1
ATOM 1287 N N . GLY A 1 167 ? 1.319 -8.045 43.371 1.00 42.66 167 GLY A N 1
ATOM 1288 C CA . GLY A 1 167 ? 0.257 -7.122 42.982 1.00 42.66 167 GLY A CA 1
ATOM 1289 C C . GLY A 1 167 ? 0.403 -6.739 41.517 1.00 42.66 167 GLY A C 1
ATOM 1290 O O . GLY A 1 167 ? 1.404 -6.136 41.141 1.00 42.66 167 GLY A O 1
ATOM 1291 N N . ILE A 1 168 ? -0.602 -7.050 40.699 1.00 45.44 168 ILE A N 1
ATOM 1292 C CA . ILE A 1 168 ? -0.796 -6.369 39.418 1.00 45.44 168 ILE A CA 1
ATOM 1293 C C . ILE A 1 168 ? -1.531 -5.073 39.760 1.00 45.44 168 ILE A C 1
ATOM 1295 O O . ILE A 1 168 ? -2.715 -5.102 40.088 1.00 45.44 168 ILE A O 1
ATOM 1299 N N . SER A 1 169 ? -0.819 -3.945 39.764 1.00 40.47 169 SER A N 1
ATOM 1300 C CA . SER A 1 169 ? -1.449 -2.633 39.921 1.00 40.47 169 SER A CA 1
ATOM 1301 C C . SER A 1 169 ? -1.867 -2.133 38.548 1.00 40.47 169 SER A C 1
ATOM 1303 O O . SER A 1 169 ? -1.018 -1.842 37.707 1.00 40.47 169 SER A O 1
ATOM 1305 N N . ILE A 1 170 ? -3.174 -2.033 38.337 1.00 37.84 170 ILE A N 1
ATOM 1306 C CA . ILE A 1 170 ? -3.760 -1.314 37.210 1.00 37.84 170 ILE A CA 1
ATOM 1307 C C . ILE A 1 170 ? -4.147 0.050 37.776 1.00 37.84 170 ILE A C 1
ATOM 1309 O O . ILE A 1 170 ? -5.040 0.133 38.616 1.00 37.84 170 ILE A O 1
ATOM 1313 N N . SER A 1 171 ? -3.420 1.097 37.397 1.00 37.84 171 SER A N 1
ATOM 1314 C CA . SER A 1 171 ? -3.828 2.464 37.725 1.00 37.84 171 SER A CA 1
ATOM 1315 C C . SER A 1 171 ? -4.842 2.930 36.684 1.00 37.84 171 SER A C 1
ATOM 1317 O O . SER A 1 171 ? -4.574 2.806 35.488 1.00 37.84 171 SER A O 1
ATOM 1319 N N . PHE A 1 172 ? -5.987 3.416 37.164 1.00 36.19 172 PHE A N 1
ATOM 1320 C CA . PHE A 1 172 ? -7.060 4.025 36.376 1.00 36.19 172 PHE A CA 1
ATOM 1321 C C . PHE A 1 172 ? -6.864 5.538 36.291 1.00 36.19 172 PHE A C 1
ATOM 1323 O O . PHE A 1 172 ? -6.410 6.116 37.309 1.00 36.19 172 PHE A O 1
#